Protein AF-A0A7J3X5P8-F1 (afdb_monomer_lite)

Foldseek 3Di:
DVVVLVVLVVVLVVLLVQLCCLQPVQLVVLVVCVVVVNDPPVVSVVSNVVSNVVSVVSNVCSCCVRPVDDPPPPPPCVVVVVVVVVVVVVVVVVVVVVVVVVVVVVVVVVVVVVVVD

Sequence (117 aa):
MRAVSLYRLALVVLALVVAALLGAYVPLRIAGMVSEGRLDPLLGGVLCFSGIAAGAVVAFFAVSLGLALPAIPEEPREGGERLRAYRARQRAMLEELDEVKKLLEEIRDLLREGVGG

Secondary structure (DSSP, 8-state):
-HHHHHHHHHHHHHHHHHHHIIIIIHHHHHHHHHHTTSS-HHHHHHHHHHHHHHHHHHHHHHHIIIIIS----S--THHHHHHHHHHHHHHHHHHHHHHHHHHHHHHHHHHHHHH--

Radius of gyration: 34.07 Å; chains: 1; bounding box: 46×25×106 Å

pLDDT: mean 81.56, std 13.1, range [47.97, 94.44]

Structure (mmCIF, N/CA/C/O backbone):
data_AF-A0A7J3X5P8-F1
#
_entry.id   AF-A0A7J3X5P8-F1
#
loop_
_atom_site.group_PDB
_atom_site.id
_atom_site.type_symbol
_atom_site.label_atom_id
_atom_site.label_alt_id
_atom_site.label_comp_id
_atom_site.label_asym_id
_atom_site.label_entity_id
_atom_site.label_seq_id
_atom_site.pdbx_PDB_ins_code
_atom_site.Cartn_x
_atom_site.Cartn_y
_atom_site.Cartn_z
_atom_site.occupancy
_atom_site.B_iso_or_equiv
_atom_site.auth_seq_id
_atom_site.auth_comp_id
_atom_site.auth_asym_id
_atom_site.auth_atom_id
_atom_site.pdbx_PDB_model_num
ATOM 1 N N . MET A 1 1 ? 17.275 11.890 -8.379 1.00 53.00 1 MET A N 1
ATOM 2 C CA . MET A 1 1 ? 17.302 10.627 -7.600 1.00 53.00 1 MET A CA 1
ATOM 3 C C . MET A 1 1 ? 16.862 10.784 -6.134 1.00 53.00 1 MET A C 1
ATOM 5 O O . MET A 1 1 ? 15.956 10.065 -5.748 1.00 53.00 1 MET A O 1
ATOM 9 N N . ARG A 1 2 ? 17.389 11.719 -5.314 1.00 56.41 2 ARG A N 1
ATOM 10 C CA . ARG A 1 2 ? 16.999 11.846 -3.879 1.00 56.41 2 ARG A CA 1
ATOM 11 C C . ARG A 1 2 ? 15.544 12.284 -3.601 1.00 56.41 2 ARG A C 1
ATOM 13 O O . ARG A 1 2 ? 14.973 11.887 -2.593 1.00 56.41 2 ARG A O 1
ATOM 20 N N . ALA A 1 3 ? 14.930 13.085 -4.475 1.00 61.00 3 ALA A N 1
ATOM 21 C CA . ALA A 1 3 ? 13.552 13.556 -4.273 1.00 61.00 3 ALA A CA 1
ATOM 22 C C . ALA A 1 3 ? 12.505 12.433 -4.430 1.00 61.00 3 ALA A C 1
ATOM 24 O O . ALA A 1 3 ? 11.541 12.372 -3.673 1.00 61.00 3 ALA A O 1
ATOM 25 N N . VAL A 1 4 ? 12.738 11.500 -5.362 1.00 60.19 4 VAL A N 1
ATOM 26 C CA . VAL A 1 4 ? 11.844 10.357 -5.624 1.00 60.19 4 VAL A CA 1
ATOM 27 C C . VAL A 1 4 ? 11.839 9.386 -4.440 1.00 60.19 4 VAL A C 1
ATOM 29 O O . VAL A 1 4 ? 10.779 8.908 -4.039 1.00 60.19 4 VAL A O 1
ATOM 32 N N . SER A 1 5 ? 12.998 9.149 -3.811 1.00 69.50 5 SER A N 1
ATOM 33 C CA . SER A 1 5 ? 13.078 8.313 -2.607 1.00 69.50 5 SER A CA 1
ATOM 34 C C . SER A 1 5 ? 12.390 8.952 -1.397 1.00 69.50 5 SER A C 1
ATOM 36 O O . SER A 1 5 ? 11.746 8.242 -0.635 1.00 69.50 5 SER A O 1
ATOM 38 N N . LEU A 1 6 ? 12.478 10.279 -1.237 1.00 77.62 6 LEU A N 1
ATOM 39 C CA . LEU A 1 6 ? 11.801 11.015 -0.159 1.00 77.62 6 LEU A CA 1
ATOM 40 C C . LEU A 1 6 ? 10.276 10.974 -0.298 1.00 77.62 6 LEU A C 1
ATOM 42 O O . LEU A 1 6 ? 9.584 10.689 0.675 1.00 77.62 6 LEU A O 1
ATOM 46 N N . TYR A 1 7 ? 9.755 11.205 -1.506 1.00 81.44 7 TYR A N 1
ATOM 47 C CA . TYR A 1 7 ? 8.317 11.140 -1.772 1.00 81.44 7 TYR A CA 1
ATOM 48 C C . TYR A 1 7 ? 7.755 9.734 -1.530 1.00 81.44 7 TYR A C 1
ATOM 50 O O . TYR A 1 7 ? 6.727 9.578 -0.872 1.00 81.44 7 TYR A O 1
ATOM 58 N N . ARG A 1 8 ? 8.468 8.697 -1.987 1.00 79.19 8 ARG A N 1
ATOM 59 C CA . ARG A 1 8 ? 8.075 7.302 -1.755 1.00 79.19 8 ARG A CA 1
ATOM 60 C C . ARG A 1 8 ? 8.032 6.967 -0.263 1.00 79.19 8 ARG A C 1
ATOM 62 O O . ARG A 1 8 ? 7.069 6.365 0.195 1.00 79.19 8 ARG A O 1
ATOM 69 N N . LEU A 1 9 ? 9.032 7.402 0.500 1.00 81.94 9 LEU A N 1
ATOM 70 C CA . LEU A 1 9 ? 9.088 7.179 1.946 1.00 81.94 9 LEU A CA 1
ATOM 71 C C . LEU A 1 9 ? 7.956 7.929 2.668 1.00 81.94 9 LEU A C 1
ATOM 73 O O . LEU A 1 9 ? 7.285 7.346 3.515 1.00 81.94 9 LEU A O 1
ATOM 77 N N . ALA A 1 10 ? 7.668 9.171 2.268 1.00 86.38 10 A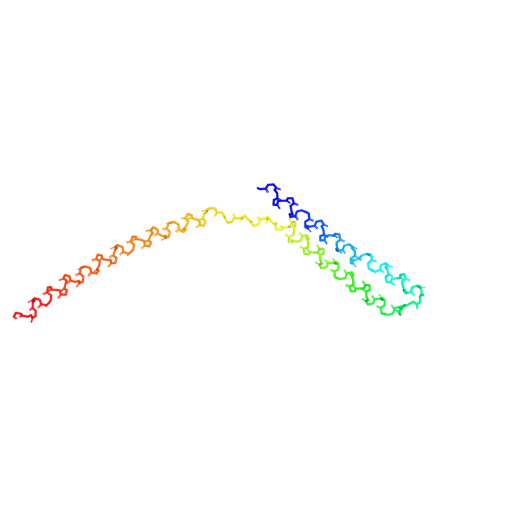LA A N 1
ATOM 78 C CA . ALA A 1 10 ? 6.538 9.938 2.791 1.00 86.38 10 ALA A CA 1
ATOM 79 C C . ALA A 1 10 ? 5.184 9.256 2.517 1.00 86.38 10 ALA A C 1
ATOM 81 O O . ALA A 1 10 ? 4.347 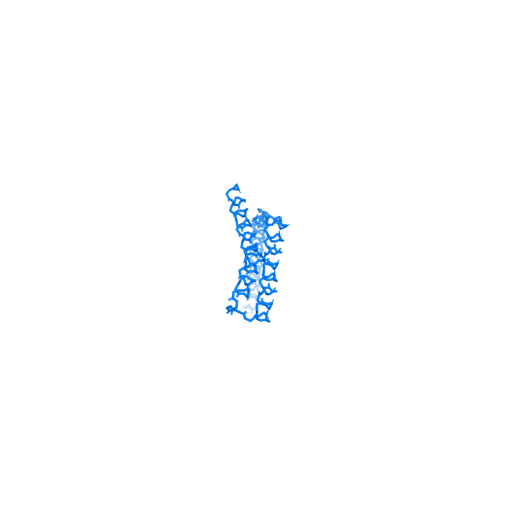9.184 3.416 1.00 86.38 10 ALA A O 1
ATOM 82 N N . LEU A 1 11 ? 4.982 8.701 1.316 1.00 86.94 11 LEU A N 1
ATOM 83 C CA . LEU A 1 11 ? 3.772 7.943 0.980 1.00 86.94 11 LEU A CA 1
ATOM 84 C C . LEU A 1 11 ? 3.617 6.675 1.826 1.00 86.94 11 LE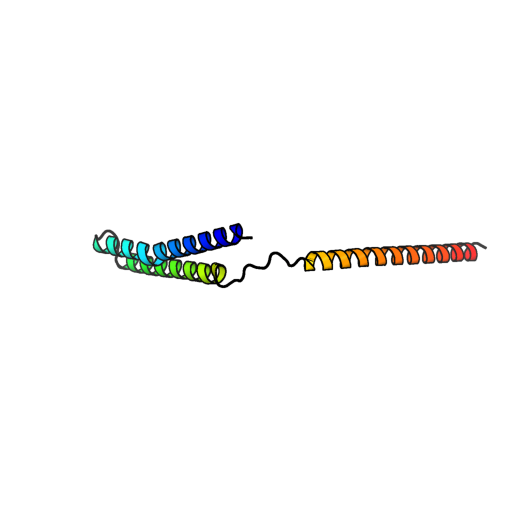U A C 1
ATOM 86 O O . LEU A 1 11 ? 2.515 6.383 2.284 1.00 86.94 11 LEU A O 1
ATOM 90 N N . VAL A 1 12 ? 4.704 5.938 2.066 1.00 87.06 12 VAL A N 1
ATOM 91 C CA . VAL A 1 12 ? 4.671 4.733 2.913 1.00 87.06 12 VAL A CA 1
ATOM 92 C C . VAL A 1 12 ? 4.333 5.084 4.356 1.00 87.06 12 VAL A C 1
ATOM 94 O O . VAL A 1 12 ? 3.483 4.434 4.961 1.00 87.06 12 VAL A O 1
ATOM 97 N N . VAL A 1 13 ? 4.958 6.130 4.900 1.00 89.00 13 VAL A N 1
ATOM 98 C CA . VAL A 1 13 ? 4.669 6.610 6.258 1.00 89.00 13 VAL A CA 1
ATOM 99 C C . VAL A 1 13 ? 3.204 7.027 6.370 1.00 89.00 13 VAL A C 1
ATOM 101 O O . VAL A 1 13 ? 2.523 6.609 7.303 1.00 89.00 13 VAL A O 1
ATOM 104 N N . LEU A 1 14 ? 2.691 7.784 5.397 1.00 91.25 14 LEU A N 1
ATOM 105 C CA . LEU A 1 14 ? 1.286 8.182 5.365 1.00 91.25 14 LEU A CA 1
ATOM 106 C C . LEU A 1 14 ? 0.353 6.963 5.321 1.00 91.25 14 LEU A C 1
ATOM 108 O O . LEU A 1 14 ? -0.603 6.897 6.092 1.00 91.25 14 LEU A O 1
ATOM 112 N N . ALA A 1 15 ? 0.645 5.979 4.469 1.00 88.75 15 ALA A N 1
ATOM 113 C CA . ALA A 1 15 ? -0.154 4.761 4.358 1.00 88.75 15 ALA A CA 1
ATOM 114 C C . ALA A 1 15 ? -0.168 3.949 5.666 1.00 88.75 15 ALA A C 1
ATOM 116 O O . ALA A 1 15 ? -1.219 3.449 6.069 1.00 88.75 15 ALA A O 1
ATOM 117 N N . LEU A 1 16 ? 0.964 3.870 6.372 1.00 89.44 16 LEU A N 1
ATOM 118 C CA . LEU A 1 16 ? 1.045 3.219 7.682 1.00 89.44 16 LEU A CA 1
ATOM 119 C C . LEU A 1 16 ? 0.256 3.969 8.761 1.00 89.44 16 LEU A C 1
ATOM 121 O O . LEU A 1 16 ? -0.405 3.333 9.581 1.00 89.44 16 LEU A O 1
ATOM 125 N N . VAL A 1 17 ? 0.267 5.304 8.746 1.00 92.62 17 VAL A N 1
ATOM 126 C CA . VAL A 1 17 ? -0.556 6.111 9.663 1.00 92.62 17 VAL A CA 1
ATOM 127 C C . VAL A 1 17 ? -2.043 5.855 9.415 1.00 92.62 17 VAL A C 1
ATOM 129 O O . VAL A 1 17 ? -2.794 5.635 10.364 1.00 92.62 17 VAL A O 1
ATOM 132 N N . VAL A 1 18 ? -2.471 5.815 8.151 1.00 91.00 18 VAL A N 1
ATOM 133 C CA . VAL A 1 18 ? -3.863 5.498 7.790 1.00 91.00 18 VAL A CA 1
ATOM 134 C C . VAL A 1 18 ? -4.242 4.088 8.249 1.00 91.00 18 VAL A C 1
ATOM 136 O O . VAL A 1 18 ? -5.309 3.901 8.836 1.00 91.00 18 VAL A O 1
ATOM 139 N N . ALA A 1 19 ? -3.359 3.107 8.053 1.00 90.62 19 ALA A N 1
ATOM 140 C CA . ALA A 1 19 ? -3.577 1.745 8.529 1.00 90.62 19 ALA A CA 1
ATOM 141 C C . ALA A 1 19 ? -3.721 1.677 10.059 1.00 90.62 19 ALA A C 1
ATOM 143 O O . ALA A 1 19 ? -4.611 0.988 10.556 1.00 90.62 19 ALA A O 1
ATOM 144 N N . ALA A 1 20 ? -2.904 2.424 10.808 1.00 90.25 20 ALA A N 1
ATOM 145 C CA . ALA A 1 20 ? -2.995 2.494 12.266 1.00 90.25 20 ALA A CA 1
ATOM 146 C C . ALA A 1 20 ? -4.302 3.154 12.737 1.00 90.25 20 ALA A C 1
ATOM 148 O O . ALA A 1 20 ? -4.924 2.696 13.698 1.00 90.25 20 ALA A O 1
ATOM 149 N N . LEU A 1 21 ? -4.763 4.196 12.041 1.00 90.88 21 LEU A N 1
ATOM 150 C CA . LEU A 1 21 ? -6.050 4.825 12.339 1.00 90.88 21 LEU A CA 1
ATOM 151 C C . LEU A 1 21 ? -7.216 3.856 12.097 1.00 90.88 21 LEU A C 1
ATOM 153 O O . LEU A 1 21 ? -8.091 3.722 12.951 1.00 90.88 21 LEU A O 1
ATOM 157 N N . LEU A 1 22 ? -7.210 3.129 10.982 1.00 88.69 22 LEU A N 1
ATOM 158 C CA . LEU A 1 22 ? -8.247 2.136 10.685 1.00 88.69 22 LEU A CA 1
ATOM 159 C C . LEU A 1 22 ? -8.200 0.933 11.634 1.00 88.69 22 LEU A C 1
ATOM 161 O O . LEU A 1 22 ? -9.242 0.477 12.094 1.00 88.69 22 LEU A O 1
ATOM 165 N N . GLY A 1 23 ? -7.004 0.434 11.945 1.00 86.12 23 GLY A N 1
ATOM 166 C CA . GLY A 1 23 ? -6.827 -0.788 12.725 1.00 86.12 23 GLY A CA 1
ATOM 167 C C . GLY A 1 23 ? -6.909 -0.608 14.240 1.00 86.12 23 GLY A C 1
ATOM 168 O O . GLY A 1 23 ? -7.226 -1.567 14.935 1.00 86.12 23 GLY A O 1
ATOM 169 N N . ALA A 1 24 ? -6.643 0.591 14.767 1.00 87.25 24 ALA A N 1
ATOM 170 C CA . ALA A 1 24 ? -6.646 0.845 16.210 1.00 87.25 24 ALA A CA 1
ATOM 171 C C . ALA A 1 24 ? -7.610 1.966 16.615 1.00 87.25 24 ALA A C 1
ATOM 173 O O . ALA A 1 24 ? -8.441 1.773 17.503 1.00 87.25 24 ALA A O 1
ATOM 174 N N . TYR A 1 25 ? -7.544 3.128 15.959 1.00 89.19 25 TYR A N 1
ATOM 175 C CA . TYR A 1 25 ? -8.359 4.282 16.355 1.00 89.19 25 TYR A CA 1
ATOM 176 C C . TYR A 1 25 ? -9.856 4.054 16.110 1.00 89.19 25 TYR A C 1
ATOM 178 O O . TYR A 1 25 ? -10.676 4.340 16.985 1.00 89.19 25 TYR A O 1
ATOM 186 N N . VAL A 1 26 ? -10.220 3.506 14.949 1.00 89.31 26 VAL A N 1
ATOM 187 C CA . VAL A 1 26 ? -11.619 3.216 14.603 1.00 89.31 26 VAL A CA 1
ATOM 188 C C . VAL A 1 26 ? -12.238 2.189 15.569 1.00 89.31 26 VAL A C 1
ATOM 190 O O . VAL A 1 26 ? -13.272 2.512 16.157 1.00 89.31 26 VAL A O 1
ATOM 193 N N . PRO A 1 27 ? -11.612 1.027 15.848 1.00 89.31 27 PRO A N 1
ATOM 194 C CA . PRO A 1 27 ? -12.117 0.090 16.851 1.00 89.31 27 PRO A CA 1
ATOM 195 C C . PRO A 1 27 ? -12.247 0.686 18.256 1.00 89.31 27 PRO A C 1
ATOM 197 O O . PRO A 1 27 ? -13.257 0.463 18.921 1.00 89.31 27 PRO A O 1
ATOM 200 N N . LEU A 1 28 ? -11.279 1.499 18.698 1.00 90.75 28 LEU A N 1
ATOM 201 C CA . LEU A 1 28 ? -11.351 2.182 19.997 1.00 90.75 28 LEU A CA 1
ATOM 202 C C . LEU A 1 28 ? -12.558 3.123 20.085 1.00 90.75 28 LEU A C 1
ATOM 204 O O . LEU A 1 28 ? -13.258 3.151 21.098 1.00 90.75 28 LEU A O 1
ATOM 208 N N . ARG A 1 29 ? -12.833 3.881 19.018 1.00 91.38 29 ARG A N 1
ATOM 209 C CA . ARG A 1 29 ? -14.001 4.769 18.961 1.00 91.38 29 ARG A CA 1
ATOM 210 C C . ARG A 1 29 ? -15.312 3.997 18.954 1.00 91.38 29 ARG A C 1
ATOM 212 O O . ARG A 1 29 ? -16.247 4.403 19.639 1.00 91.38 29 ARG A O 1
ATOM 219 N N . ILE A 1 30 ? -15.378 2.892 18.218 1.00 89.50 30 ILE A N 1
ATOM 220 C CA . ILE A 1 30 ? -16.567 2.037 18.174 1.00 89.50 30 ILE A CA 1
ATOM 221 C C . ILE A 1 30 ? -16.832 1.418 19.547 1.00 89.50 30 ILE A C 1
ATOM 223 O O . ILE A 1 30 ? -17.962 1.485 20.026 1.00 89.50 30 ILE A O 1
ATOM 227 N N . ALA A 1 31 ? -15.799 0.905 20.219 1.00 87.25 31 ALA A N 1
ATOM 228 C CA . ALA A 1 31 ? -15.920 0.381 21.577 1.00 87.25 31 ALA A CA 1
ATOM 229 C C . ALA A 1 31 ? -16.453 1.443 22.558 1.00 87.25 31 ALA A C 1
ATOM 231 O O . ALA A 1 31 ? -17.345 1.150 23.355 1.00 87.25 31 ALA A O 1
ATOM 232 N N . GLY A 1 32 ? -15.981 2.690 22.443 1.00 88.44 32 GLY A N 1
ATOM 233 C CA . GLY A 1 32 ? -16.517 3.821 23.206 1.00 88.44 32 GLY A CA 1
ATOM 234 C C . GLY A 1 32 ? -18.012 4.050 22.955 1.00 88.44 32 GLY A C 1
ATOM 235 O O . GLY A 1 32 ? -18.794 4.104 23.900 1.00 88.44 32 GLY A O 1
ATOM 236 N N . MET A 1 33 ? -18.443 4.089 21.693 1.00 87.31 33 MET A N 1
ATOM 237 C CA . MET A 1 33 ? -19.857 4.310 21.350 1.00 87.31 33 MET A CA 1
ATOM 238 C C . MET A 1 33 ? -20.779 3.165 21.791 1.00 87.31 33 MET A C 1
ATOM 240 O O . MET A 1 33 ? -21.932 3.414 22.148 1.00 87.31 33 MET A O 1
ATOM 244 N N . VAL A 1 34 ? -20.278 1.927 21.795 1.00 90.19 34 VAL A N 1
ATOM 245 C CA . VAL A 1 34 ? -21.000 0.777 22.359 1.00 90.19 34 VAL A CA 1
ATOM 246 C C . VAL A 1 34 ? -21.147 0.937 23.875 1.00 90.19 34 VAL A C 1
ATOM 248 O O . VAL A 1 34 ? -22.238 0.742 24.404 1.00 90.19 34 VAL A O 1
ATOM 251 N N . SER A 1 35 ? -20.090 1.363 24.579 1.00 86.81 35 SER A N 1
ATOM 252 C CA . SER A 1 35 ? -20.147 1.593 26.033 1.00 86.81 35 SER A CA 1
ATOM 253 C C . SER A 1 35 ? -21.077 2.745 26.437 1.00 86.81 35 SER A C 1
ATOM 255 O O . SER A 1 35 ? -21.692 2.700 27.497 1.00 86.81 35 SER A O 1
ATOM 257 N N . GLU A 1 36 ? -21.235 3.744 25.565 1.00 91.81 36 GLU A N 1
ATOM 258 C CA . GLU A 1 36 ? -22.173 4.861 25.731 1.00 91.81 36 GLU A CA 1
ATOM 259 C C . GLU A 1 36 ? -23.633 4.472 25.416 1.00 91.81 36 GLU A C 1
ATOM 261 O O . GLU A 1 36 ? -24.527 5.311 25.519 1.00 91.81 36 GLU A O 1
ATOM 266 N N . GLY A 1 37 ? -23.891 3.230 24.986 1.00 85.06 37 GLY A N 1
ATOM 267 C CA . GLY A 1 37 ? -25.224 2.760 24.593 1.00 85.06 37 GLY A CA 1
ATOM 268 C C . GLY A 1 37 ? -25.745 3.368 23.285 1.00 85.06 37 GLY A C 1
ATOM 269 O O . GLY A 1 37 ? -26.924 3.235 22.969 1.00 85.06 37 GLY A O 1
ATOM 270 N N . ARG A 1 38 ? -24.884 4.042 22.510 1.00 86.44 38 ARG A N 1
ATOM 271 C CA . ARG A 1 38 ? -25.237 4.659 21.217 1.00 86.44 38 ARG A CA 1
ATOM 272 C C . ARG A 1 38 ? -25.214 3.675 20.053 1.00 86.44 38 ARG A C 1
ATOM 274 O O . ARG A 1 38 ? -25.705 3.996 18.974 1.00 86.44 38 ARG A O 1
ATOM 281 N N . LEU A 1 39 ? -24.608 2.510 20.257 1.00 84.62 39 LEU A N 1
ATOM 282 C CA . LEU A 1 39 ? -24.403 1.483 19.247 1.00 84.62 39 LEU A CA 1
ATOM 283 C C . LEU A 1 39 ? -24.661 0.101 19.843 1.00 84.62 39 LEU A C 1
ATOM 285 O O . LEU A 1 39 ? -24.222 -0.196 20.952 1.00 84.62 39 LEU A O 1
ATOM 289 N N . ASP A 1 40 ? -25.347 -0.745 19.077 1.00 90.12 40 ASP A N 1
ATOM 290 C CA . ASP A 1 40 ? -25.563 -2.145 19.432 1.00 90.12 40 ASP A CA 1
ATOM 291 C C . ASP A 1 40 ? -24.207 -2.883 19.487 1.00 90.12 40 ASP A C 1
ATOM 293 O O . ASP A 1 40 ? -23.418 -2.767 18.537 1.00 90.12 40 ASP A O 1
ATOM 297 N N . PRO A 1 41 ? -23.911 -3.644 20.558 1.00 87.06 41 PRO A N 1
ATOM 298 C CA . PRO A 1 41 ? -22.694 -4.444 20.669 1.00 87.06 41 PRO A CA 1
ATOM 299 C C . PRO A 1 41 ? -22.431 -5.366 19.472 1.00 87.06 41 PRO A C 1
ATOM 301 O O . PRO A 1 41 ? -21.274 -5.522 19.073 1.00 87.06 41 PRO A O 1
ATOM 304 N N . LEU A 1 42 ? -23.476 -5.948 18.870 1.00 89.31 42 LEU A N 1
ATOM 305 C CA . LEU A 1 42 ? -23.326 -6.817 17.697 1.00 89.31 42 LEU A CA 1
ATOM 306 C C . LEU A 1 42 ? -22.821 -6.029 16.486 1.00 89.31 42 LEU A C 1
ATOM 308 O O . LEU A 1 42 ? -21.857 -6.435 15.831 1.00 89.31 42 LEU A O 1
ATOM 312 N N . LEU A 1 43 ? -23.428 -4.870 16.219 1.00 87.75 43 LEU A N 1
ATOM 313 C CA . LEU A 1 43 ? -23.023 -4.000 15.116 1.00 87.75 43 LEU A CA 1
ATOM 314 C C . LEU A 1 43 ? -21.619 -3.424 15.357 1.00 87.75 43 LEU A C 1
ATOM 316 O O . LEU A 1 43 ? -20.795 -3.384 14.441 1.00 87.75 43 LEU A O 1
ATOM 320 N N . GLY A 1 44 ? -21.319 -3.036 16.598 1.00 87.62 44 GLY A N 1
ATOM 321 C CA . GLY A 1 44 ? -20.001 -2.550 16.996 1.00 87.62 44 GLY A CA 1
ATOM 322 C C . GLY A 1 44 ? -18.901 -3.598 16.811 1.00 87.62 44 GLY A C 1
ATOM 323 O O . GLY A 1 44 ? -17.830 -3.277 16.296 1.00 87.62 44 GLY A O 1
ATOM 324 N N . GLY A 1 45 ? -19.175 -4.862 17.143 1.00 85.81 45 GLY A N 1
ATOM 325 C CA . GLY A 1 45 ? -18.239 -5.969 16.929 1.00 85.81 45 GLY A CA 1
ATOM 326 C C . GLY A 1 45 ? -17.888 -6.170 15.452 1.00 85.81 45 GLY A C 1
ATOM 327 O O . GLY A 1 45 ? -16.707 -6.254 15.103 1.00 85.81 45 GLY A O 1
ATOM 328 N N . VAL A 1 46 ? -18.895 -6.170 14.572 1.00 91.19 46 VAL A N 1
ATOM 329 C CA . VAL A 1 46 ? -18.692 -6.294 13.116 1.00 91.19 46 VAL A CA 1
ATOM 330 C C . VAL A 1 46 ? -17.878 -5.119 12.572 1.00 91.19 46 VAL A C 1
ATOM 332 O O . VAL A 1 46 ? -16.928 -5.322 11.811 1.00 91.19 46 VAL A O 1
ATOM 335 N N . LEU A 1 47 ? -18.196 -3.892 12.994 1.00 89.19 47 LEU A N 1
ATOM 336 C CA . LEU A 1 47 ? -17.471 -2.699 12.560 1.00 89.19 47 LEU A CA 1
ATOM 337 C C . LEU A 1 47 ? -16.012 -2.707 13.041 1.00 89.19 47 LEU A C 1
ATOM 339 O O . LEU A 1 47 ? -15.118 -2.430 12.240 1.00 89.19 47 LEU A O 1
ATOM 343 N N . CYS A 1 48 ? -15.746 -3.103 14.289 1.00 89.69 48 CYS A N 1
ATOM 344 C CA . CYS A 1 48 ? -14.383 -3.278 14.800 1.00 89.69 48 CYS A CA 1
ATOM 345 C C . CYS A 1 48 ? -13.586 -4.281 13.964 1.00 89.69 48 CYS A C 1
ATOM 347 O O . CYS A 1 48 ? -12.469 -3.980 13.540 1.00 89.69 48 CYS A O 1
ATOM 349 N N . PHE A 1 49 ? -14.166 -5.452 13.689 1.00 90.19 49 PHE A N 1
ATOM 350 C CA . PHE A 1 49 ? -13.505 -6.476 12.883 1.00 90.19 49 PHE A CA 1
ATOM 351 C C . PHE A 1 49 ? -13.207 -5.971 11.467 1.00 90.19 49 PHE A C 1
ATOM 353 O O . PHE A 1 49 ? -12.092 -6.137 10.970 1.00 90.19 49 PHE A O 1
ATOM 360 N N . SER A 1 50 ? -14.1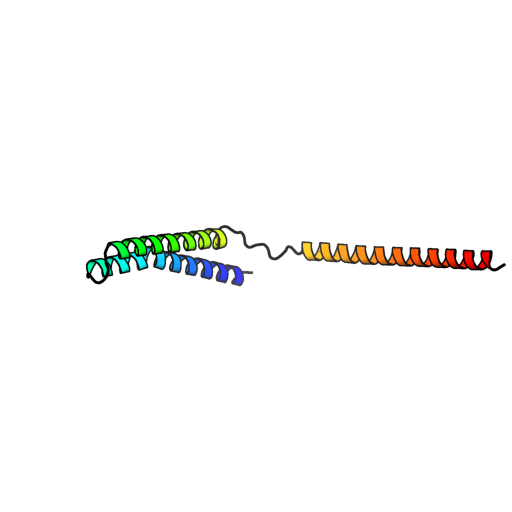68 -5.285 10.843 1.00 89.62 50 SER A N 1
ATOM 361 C CA . SER A 1 50 ? -13.986 -4.705 9.509 1.00 89.62 50 SER A CA 1
ATOM 362 C C . SER A 1 50 ? -12.890 -3.630 9.472 1.00 89.62 50 SER A C 1
ATOM 364 O O . SER A 1 50 ? -12.093 -3.612 8.535 1.00 89.62 50 SER A O 1
ATOM 366 N N . GLY A 1 51 ? -12.784 -2.790 10.510 1.00 89.56 51 GLY A N 1
ATOM 367 C CA . GLY A 1 51 ? -11.744 -1.764 10.623 1.00 89.56 51 GLY A CA 1
ATOM 368 C C . GLY A 1 51 ? -10.345 -2.363 10.767 1.00 89.56 51 GLY A C 1
ATOM 369 O O . GLY A 1 51 ? -9.422 -1.956 10.059 1.00 89.56 51 GLY A O 1
ATOM 370 N N . ILE A 1 52 ? -10.205 -3.395 11.606 1.00 91.69 52 ILE A N 1
ATOM 371 C CA . ILE A 1 52 ? -8.948 -4.140 11.768 1.00 91.69 52 ILE A CA 1
ATOM 372 C C . ILE A 1 52 ? -8.551 -4.817 10.455 1.00 91.69 52 ILE A C 1
ATOM 374 O O . ILE A 1 52 ? -7.405 -4.685 10.025 1.00 91.69 52 ILE A O 1
ATOM 378 N N . ALA A 1 53 ? -9.490 -5.494 9.789 1.00 92.00 53 ALA A N 1
ATOM 379 C CA . ALA A 1 53 ? -9.234 -6.154 8.512 1.00 92.00 53 ALA A CA 1
ATOM 380 C C . ALA A 1 53 ? -8.798 -5.151 7.430 1.00 92.00 53 ALA A C 1
ATOM 382 O O . ALA A 1 53 ? -7.790 -5.368 6.757 1.00 92.00 53 ALA A O 1
ATOM 383 N N . ALA A 1 54 ? -9.499 -4.021 7.305 1.00 90.00 54 ALA A N 1
ATOM 384 C CA . ALA A 1 54 ? -9.139 -2.965 6.363 1.00 90.00 54 ALA A CA 1
ATOM 385 C C . ALA A 1 54 ? -7.756 -2.365 6.673 1.00 90.00 54 ALA A C 1
ATOM 387 O O . ALA A 1 54 ? -6.926 -2.231 5.772 1.00 90.00 54 ALA A O 1
ATOM 388 N N . GLY A 1 55 ? -7.473 -2.064 7.945 1.00 90.50 55 GLY A N 1
ATOM 389 C CA . GLY A 1 55 ? -6.166 -1.573 8.386 1.00 90.50 55 GLY A CA 1
ATOM 390 C C . GLY A 1 55 ? -5.035 -2.560 8.079 1.00 90.50 55 GLY A C 1
ATOM 391 O O . GLY A 1 55 ? -3.989 -2.155 7.572 1.00 90.50 55 GLY A O 1
ATOM 392 N N . ALA A 1 56 ? -5.259 -3.858 8.302 1.00 90.12 56 ALA A N 1
ATOM 393 C CA . ALA A 1 56 ? -4.286 -4.909 8.012 1.00 90.12 56 ALA A CA 1
ATOM 394 C C . ALA A 1 56 ? -3.969 -5.018 6.512 1.00 90.12 56 ALA A C 1
ATOM 396 O O . ALA A 1 56 ? -2.799 -5.109 6.139 1.00 90.12 56 ALA A O 1
ATOM 397 N N . VAL A 1 57 ? -4.988 -4.952 5.648 1.00 92.69 57 VAL A N 1
ATOM 398 C CA . VAL A 1 57 ? -4.803 -4.966 4.187 1.00 92.69 57 VAL A CA 1
ATOM 399 C C . VAL A 1 57 ? -3.974 -3.761 3.738 1.00 92.69 57 VAL A C 1
ATOM 401 O O . VAL A 1 57 ? -2.997 -3.923 3.005 1.00 92.69 57 VAL A O 1
ATOM 404 N N . VAL A 1 58 ? -4.304 -2.559 4.217 1.00 90.50 58 VAL A N 1
ATOM 405 C CA . VAL A 1 58 ? -3.555 -1.339 3.871 1.00 90.50 58 VAL A CA 1
ATOM 406 C C . VAL A 1 58 ? -2.106 -1.426 4.356 1.00 90.50 58 VAL A C 1
ATOM 408 O O . VAL A 1 58 ? -1.195 -1.125 3.585 1.00 90.50 58 VAL A O 1
ATOM 411 N N . ALA A 1 59 ? -1.868 -1.886 5.588 1.00 89.12 59 ALA A N 1
ATOM 412 C CA . ALA A 1 59 ? -0.517 -2.067 6.120 1.00 89.12 59 ALA A CA 1
ATOM 413 C C . ALA A 1 59 ? 0.296 -3.076 5.295 1.00 89.12 59 ALA A C 1
ATOM 415 O O . ALA A 1 59 ? 1.454 -2.814 4.963 1.00 89.12 59 ALA A O 1
ATOM 416 N N . PHE A 1 60 ? -0.316 -4.201 4.917 1.00 88.88 60 PHE A N 1
ATOM 417 C CA . PHE A 1 60 ? 0.329 -5.220 4.095 1.00 88.88 60 PHE A CA 1
ATOM 418 C C . PHE A 1 60 ? 0.779 -4.654 2.744 1.00 88.88 60 PHE A C 1
ATOM 420 O O . PHE A 1 60 ? 1.931 -4.849 2.345 1.00 88.88 60 PHE A O 1
ATOM 427 N N . PHE A 1 61 ? -0.085 -3.905 2.054 1.00 87.56 61 PHE A N 1
ATOM 428 C CA . PHE A 1 61 ? 0.264 -3.282 0.775 1.00 87.56 61 PHE A CA 1
ATOM 429 C C . PHE A 1 61 ? 1.276 -2.141 0.924 1.00 87.56 61 PHE A C 1
ATOM 431 O O . PHE A 1 61 ? 2.190 -2.029 0.108 1.00 87.56 61 PHE A O 1
ATOM 438 N N . ALA A 1 62 ? 1.178 -1.336 1.983 1.00 86.75 62 ALA A N 1
ATOM 439 C CA . ALA A 1 62 ? 2.142 -0.274 2.264 1.00 86.75 62 ALA A CA 1
ATOM 440 C C . ALA A 1 62 ? 3.563 -0.828 2.452 1.00 86.75 62 ALA A C 1
ATOM 442 O O . ALA A 1 62 ? 4.521 -0.267 1.923 1.00 86.75 62 ALA A O 1
ATOM 443 N N . VAL A 1 63 ? 3.707 -1.953 3.155 1.00 84.44 63 VAL A N 1
ATOM 444 C CA . VAL A 1 63 ? 5.013 -2.590 3.373 1.00 84.44 63 VAL A CA 1
ATOM 445 C C . VAL A 1 63 ? 5.483 -3.336 2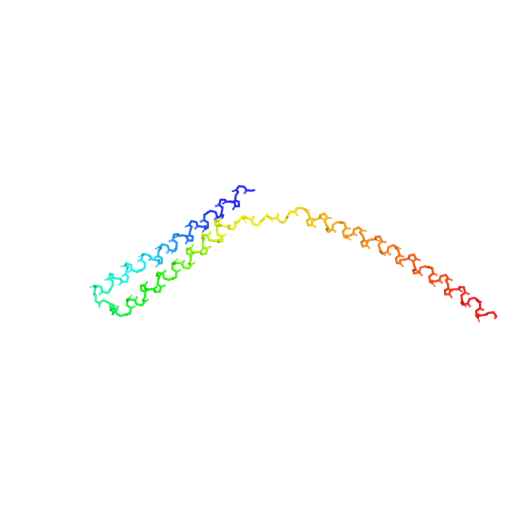.123 1.00 84.44 63 VAL A C 1
ATOM 447 O O . VAL A 1 63 ? 6.603 -3.115 1.663 1.00 84.44 63 VAL A O 1
ATOM 450 N N . SER A 1 64 ? 4.638 -4.183 1.534 1.00 82.69 64 SER A N 1
ATOM 451 C CA . SER A 1 64 ? 5.027 -5.005 0.378 1.00 82.69 64 SER A CA 1
ATOM 452 C C . SER A 1 64 ? 5.350 -4.169 -0.866 1.00 82.69 64 SER A C 1
ATOM 454 O O . SER A 1 64 ? 6.381 -4.382 -1.501 1.00 82.69 64 SER A O 1
ATOM 456 N N . LEU A 1 65 ? 4.534 -3.167 -1.196 1.00 78.62 65 LEU A N 1
ATOM 457 C CA . LEU A 1 65 ? 4.754 -2.321 -2.374 1.00 78.62 65 LEU A CA 1
ATOM 458 C C . LEU A 1 65 ? 5.691 -1.144 -2.083 1.00 78.62 65 LEU A C 1
ATOM 460 O O . LEU A 1 65 ? 6.467 -0.707 -2.940 1.00 78.62 65 LEU A O 1
ATOM 464 N N . GLY A 1 66 ? 5.628 -0.616 -0.864 1.00 71.81 66 GLY A N 1
ATOM 465 C CA . GLY A 1 66 ? 6.372 0.572 -0.471 1.00 71.81 66 GLY A CA 1
ATOM 466 C C . GLY A 1 66 ? 7.821 0.312 -0.077 1.00 71.81 66 GLY A C 1
ATOM 467 O O . GLY A 1 66 ? 8.693 1.082 -0.478 1.00 71.81 66 GLY A O 1
ATOM 468 N N . LEU A 1 67 ? 8.073 -0.763 0.678 1.00 69.75 67 LEU A N 1
ATOM 469 C CA . LEU A 1 67 ? 9.397 -1.107 1.211 1.00 69.75 67 LEU A CA 1
ATOM 470 C C . LEU A 1 67 ? 10.030 -2.306 0.500 1.00 69.75 67 LEU A C 1
ATOM 472 O O . LEU A 1 67 ? 11.239 -2.293 0.281 1.00 69.75 67 LEU A O 1
ATOM 476 N N . ALA A 1 68 ? 9.245 -3.331 0.147 1.00 60.97 68 ALA A N 1
ATOM 477 C CA . ALA A 1 68 ? 9.805 -4.595 -0.342 1.00 60.97 68 ALA A CA 1
ATOM 478 C C . ALA A 1 68 ? 10.084 -4.619 -1.852 1.00 60.97 68 ALA A C 1
ATOM 480 O O . ALA A 1 68 ? 10.986 -5.332 -2.285 1.00 60.97 68 ALA A O 1
ATOM 481 N N . LEU A 1 69 ? 9.379 -3.823 -2.663 1.00 58.38 69 LEU A N 1
ATOM 482 C CA . LEU A 1 69 ? 9.762 -3.656 -4.064 1.00 58.38 69 LEU A CA 1
ATOM 483 C C . LEU A 1 69 ? 10.999 -2.746 -4.149 1.00 58.38 69 LEU A C 1
ATOM 485 O O . LEU A 1 69 ? 10.878 -1.548 -3.850 1.00 58.38 69 LEU A O 1
ATOM 489 N N . PRO A 1 70 ? 12.179 -3.230 -4.597 1.00 54.69 70 PRO A N 1
ATOM 490 C CA . PRO A 1 70 ? 13.211 -2.313 -5.060 1.00 54.69 70 PRO A CA 1
ATOM 491 C C . PRO A 1 70 ? 12.545 -1.394 -6.082 1.00 54.69 70 PRO A C 1
ATOM 493 O O . PRO A 1 70 ? 11.693 -1.846 -6.850 1.00 54.69 70 PRO A O 1
ATOM 496 N N . ALA A 1 71 ? 12.834 -0.088 -6.011 1.00 55.16 71 ALA A N 1
ATOM 497 C CA . ALA A 1 71 ? 12.364 0.849 -7.026 1.00 55.16 71 ALA A CA 1
ATOM 498 C C . ALA A 1 71 ? 12.610 0.176 -8.371 1.00 55.16 71 ALA A C 1
ATOM 500 O O . ALA A 1 71 ? 13.758 -0.186 -8.628 1.00 55.16 71 ALA A O 1
ATOM 501 N N . ILE A 1 72 ? 11.544 -0.093 -9.138 1.00 51.56 72 ILE A N 1
ATOM 502 C CA . ILE A 1 72 ? 11.683 -0.582 -10.507 1.00 51.56 72 ILE A CA 1
ATOM 503 C C . ILE A 1 72 ? 12.726 0.359 -11.100 1.00 51.56 72 ILE A C 1
ATOM 505 O O . ILE A 1 72 ? 12.473 1.570 -11.075 1.00 51.56 72 ILE A O 1
ATOM 509 N N . PRO A 1 73 ? 13.931 -0.123 -11.455 1.00 47.97 73 PRO A N 1
ATOM 510 C CA . PRO A 1 73 ? 14.904 0.761 -12.052 1.00 47.97 73 PRO A CA 1
ATOM 511 C C . PRO A 1 73 ? 14.179 1.350 -13.252 1.00 47.97 73 PRO A C 1
ATOM 513 O O . PRO A 1 73 ? 13.705 0.593 -14.100 1.00 47.97 73 PRO A O 1
ATOM 516 N N . GLU A 1 74 ? 13.988 2.676 -13.245 1.00 53.84 74 GLU A N 1
ATOM 517 C CA . GLU A 1 74 ? 13.607 3.421 -14.442 1.00 53.84 74 GLU A CA 1
ATOM 518 C C . GLU A 1 74 ? 14.415 2.794 -15.570 1.00 53.84 74 GLU A C 1
ATOM 520 O O . GLU A 1 74 ? 15.635 2.679 -15.420 1.00 53.84 74 GLU A O 1
ATOM 525 N N . GLU A 1 75 ? 13.708 2.248 -16.563 1.00 52.28 75 GLU A N 1
ATOM 526 C CA . GLU A 1 75 ? 14.221 1.287 -17.536 1.00 52.28 75 GLU A CA 1
ATOM 527 C C . GLU A 1 75 ? 15.716 1.489 -17.800 1.00 52.28 75 GLU A C 1
ATOM 529 O O . GLU A 1 75 ? 16.130 2.598 -18.171 1.00 52.28 75 GLU A O 1
ATOM 534 N N . PRO A 1 76 ? 16.558 0.459 -17.601 1.00 49.84 76 PRO A N 1
ATOM 535 C CA . PRO A 1 76 ? 17.968 0.612 -17.878 1.00 49.84 76 PRO A CA 1
ATOM 536 C C . PRO A 1 76 ? 18.095 1.075 -19.329 1.00 49.84 76 PRO A C 1
ATOM 538 O O . PRO A 1 76 ? 17.415 0.572 -20.226 1.00 49.84 76 PRO A O 1
ATOM 541 N N . ARG A 1 77 ? 18.978 2.050 -19.553 1.00 55.44 77 ARG A N 1
ATOM 542 C CA . ARG A 1 77 ? 19.359 2.615 -20.861 1.00 55.44 77 ARG A CA 1
ATOM 543 C C . ARG A 1 77 ? 19.567 1.565 -21.976 1.00 55.44 77 ARG A C 1
ATOM 545 O O . ARG A 1 77 ? 19.531 1.923 -23.151 1.00 55.44 77 ARG A O 1
ATOM 552 N N . GLU A 1 78 ? 19.697 0.286 -21.625 1.00 54.78 78 GLU A N 1
ATOM 553 C CA . GLU A 1 78 ? 19.595 -0.897 -22.485 1.00 54.78 78 GLU A CA 1
ATOM 554 C C . GLU A 1 78 ? 18.370 -0.922 -23.413 1.00 54.78 78 GLU A C 1
ATOM 556 O O . GLU A 1 78 ? 18.495 -1.352 -24.560 1.00 54.78 78 GLU A O 1
ATOM 561 N N . GLY A 1 79 ? 17.196 -0.442 -22.980 1.00 54.91 79 GLY A N 1
ATOM 562 C CA . GLY A 1 79 ? 16.020 -0.355 -23.857 1.00 54.91 79 GLY A CA 1
ATOM 563 C C . GLY A 1 79 ? 16.277 0.565 -25.056 1.00 54.91 79 GLY A C 1
ATOM 564 O O . GLY A 1 79 ? 15.971 0.229 -26.202 1.00 54.91 79 GLY A O 1
ATOM 565 N N . GLY A 1 80 ? 16.952 1.692 -24.811 1.00 61.66 80 GLY A N 1
ATOM 566 C CA . GLY A 1 80 ? 17.361 2.640 -25.845 1.00 61.66 80 GLY A CA 1
ATOM 567 C C . GLY A 1 80 ? 18.410 2.072 -26.802 1.00 61.66 80 GLY A C 1
ATOM 568 O O . GLY A 1 80 ? 18.317 2.299 -28.010 1.00 61.66 80 GLY A O 1
ATOM 569 N N . GLU A 1 81 ? 19.379 1.310 -26.298 1.00 64.69 81 GLU A N 1
ATOM 570 C CA . GLU A 1 81 ? 20.407 0.665 -27.126 1.00 64.69 81 GLU A CA 1
ATOM 571 C C . GLU A 1 81 ? 19.829 -0.454 -27.993 1.00 64.69 81 GLU A C 1
ATOM 573 O O . GLU A 1 81 ? 20.095 -0.492 -29.196 1.00 64.69 81 GLU A O 1
ATOM 578 N N . ARG A 1 82 ? 18.951 -1.298 -27.435 1.00 68.75 82 ARG A N 1
ATOM 579 C CA . ARG A 1 82 ? 18.235 -2.330 -28.199 1.00 68.75 82 ARG A CA 1
ATOM 580 C C . ARG A 1 82 ? 17.353 -1.710 -29.277 1.00 68.75 82 ARG A C 1
ATOM 582 O O . ARG A 1 82 ? 17.380 -2.172 -30.413 1.00 68.75 82 ARG A O 1
ATOM 589 N N . LEU A 1 83 ? 16.645 -0.620 -28.974 1.00 72.94 83 LEU A N 1
ATOM 590 C CA . LEU A 1 83 ? 15.826 0.106 -29.953 1.00 72.94 83 LEU A CA 1
ATOM 591 C C . LEU A 1 83 ? 16.658 0.800 -31.040 1.00 72.94 83 LEU A C 1
ATOM 593 O O . LEU A 1 83 ? 16.184 0.943 -32.169 1.00 72.94 83 LEU A O 1
ATOM 597 N N . ARG A 1 84 ? 17.877 1.255 -30.730 1.00 78.31 84 ARG A N 1
ATOM 598 C CA . ARG A 1 84 ? 18.810 1.803 -31.729 1.00 78.31 84 ARG A CA 1
ATOM 599 C C . ARG A 1 84 ? 19.370 0.702 -32.622 1.00 78.31 84 ARG A C 1
ATOM 601 O O . ARG A 1 84 ? 19.350 0.863 -33.838 1.00 78.31 84 ARG A O 1
ATOM 608 N N . ALA A 1 85 ? 19.790 -0.419 -32.041 1.00 80.19 85 ALA A N 1
ATOM 609 C CA . ALA A 1 85 ? 20.262 -1.581 -32.787 1.00 80.19 85 ALA A CA 1
ATOM 610 C C . ALA A 1 85 ? 19.158 -2.164 -33.685 1.00 80.19 85 ALA A C 1
ATOM 612 O O . ALA A 1 85 ? 19.408 -2.487 -34.843 1.00 80.19 85 ALA A O 1
ATOM 613 N N . TYR A 1 86 ? 17.921 -2.230 -33.188 1.00 80.69 86 TYR A N 1
ATOM 614 C CA . TYR A 1 86 ? 16.769 -2.697 -33.958 1.00 80.69 86 TYR A CA 1
ATOM 615 C C . TYR A 1 86 ? 16.445 -1.756 -35.124 1.00 80.69 86 TYR A C 1
ATOM 617 O O . TYR A 1 86 ? 16.271 -2.211 -36.251 1.00 80.69 86 TYR A O 1
ATOM 625 N N . ARG A 1 87 ? 16.466 -0.435 -34.890 1.00 85.00 87 ARG A N 1
ATOM 626 C CA . ARG A 1 87 ? 16.295 0.568 -35.954 1.00 85.00 87 ARG A CA 1
ATOM 627 C C . ARG A 1 87 ? 17.412 0.528 -36.998 1.00 85.00 87 ARG A C 1
ATOM 629 O O . ARG A 1 87 ? 17.131 0.700 -38.179 1.00 85.00 87 ARG A O 1
ATOM 636 N N . ALA A 1 88 ? 18.657 0.293 -36.587 1.00 85.00 88 ALA A N 1
ATOM 637 C CA . ALA A 1 88 ? 19.777 0.140 -37.513 1.00 85.00 88 ALA A CA 1
ATOM 638 C C . ALA A 1 88 ? 19.612 -1.110 -38.394 1.00 85.00 88 ALA A C 1
ATOM 640 O O . ALA A 1 88 ? 19.760 -1.020 -39.609 1.00 85.00 88 ALA A O 1
ATOM 641 N N . ARG A 1 89 ? 19.211 -2.246 -37.805 1.00 84.12 89 ARG A N 1
ATOM 642 C CA . ARG A 1 89 ? 18.921 -3.481 -38.556 1.00 84.12 89 ARG A CA 1
ATOM 643 C C . ARG A 1 89 ? 17.760 -3.319 -39.536 1.00 84.12 89 ARG A C 1
ATOM 645 O O . ARG A 1 89 ? 17.845 -3.809 -40.652 1.00 84.12 89 ARG A O 1
ATOM 652 N N . GLN A 1 90 ? 16.702 -2.608 -39.147 1.00 87.75 90 GLN A N 1
ATOM 653 C CA . GLN A 1 90 ? 15.574 -2.335 -40.042 1.00 87.75 90 GLN A CA 1
ATOM 654 C C . GLN A 1 90 ? 15.973 -1.488 -41.256 1.00 87.75 90 GLN A C 1
ATOM 656 O O . GLN A 1 90 ? 15.458 -1.726 -42.341 1.00 87.75 90 GLN A O 1
ATOM 661 N N . ARG A 1 91 ? 16.892 -0.526 -41.096 1.00 88.31 91 ARG A N 1
ATOM 662 C CA . ARG A 1 91 ? 17.401 0.263 -42.229 1.00 88.31 91 ARG A CA 1
ATOM 663 C C . ARG A 1 91 ? 18.209 -0.589 -43.203 1.00 88.31 91 ARG A C 1
ATOM 665 O O . ARG A 1 91 ? 17.945 -0.517 -44.391 1.00 88.31 91 ARG A O 1
ATOM 672 N N . ALA A 1 92 ? 19.104 -1.435 -42.694 1.00 87.62 92 ALA A N 1
ATOM 673 C CA . ALA A 1 92 ? 19.873 -2.351 -43.536 1.00 87.62 92 ALA A CA 1
ATOM 674 C C . ALA A 1 92 ? 18.961 -3.317 -44.316 1.00 87.62 92 ALA A C 1
ATOM 676 O O . ALA A 1 92 ? 19.127 -3.501 -45.513 1.00 87.62 92 ALA A O 1
ATOM 677 N N . MET A 1 93 ? 17.929 -3.863 -43.663 1.00 88.38 93 MET A N 1
ATOM 678 C CA . MET A 1 93 ? 16.967 -4.751 -44.323 1.00 88.38 93 MET A CA 1
ATOM 679 C C . MET A 1 93 ? 16.136 -4.036 -45.402 1.00 88.38 93 MET A C 1
ATOM 681 O O . MET A 1 93 ? 15.774 -4.652 -46.396 1.00 88.38 93 MET A O 1
ATOM 685 N N . LEU A 1 94 ? 15.829 -2.745 -45.233 1.00 90.69 94 LEU A N 1
ATOM 686 C CA . LEU A 1 94 ? 15.150 -1.964 -46.273 1.00 90.69 94 LEU A CA 1
ATOM 687 C C . LEU A 1 94 ? 16.053 -1.714 -47.488 1.00 90.69 94 LEU A C 1
ATOM 689 O O . LEU A 1 94 ? 15.567 -1.791 -48.611 1.00 90.69 94 LEU A O 1
ATOM 693 N N . GLU A 1 95 ? 17.346 -1.468 -47.273 1.00 88.44 95 GLU A N 1
ATOM 694 C CA . GLU A 1 95 ? 18.322 -1.321 -48.362 1.00 88.44 95 GLU A CA 1
ATOM 695 C C . GLU A 1 95 ? 18.474 -2.626 -49.160 1.00 88.44 95 GLU A C 1
ATOM 697 O O . GLU A 1 95 ? 18.420 -2.600 -50.389 1.00 88.44 95 GLU A O 1
ATOM 702 N N . GLU A 1 96 ? 18.553 -3.775 -48.479 1.00 88.25 96 GLU A N 1
ATOM 703 C CA . GLU A 1 96 ? 18.580 -5.092 -49.137 1.00 88.25 96 GLU A CA 1
ATOM 704 C C . GLU A 1 96 ? 17.306 -5.350 -49.963 1.00 88.25 96 GLU A C 1
ATOM 706 O O . GLU A 1 96 ? 17.369 -5.886 -51.070 1.00 88.25 96 GLU A O 1
ATOM 711 N N . LEU A 1 97 ? 16.132 -4.946 -49.463 1.00 90.25 97 LEU A N 1
ATOM 712 C CA . LEU A 1 97 ? 14.869 -5.101 -50.193 1.00 90.25 97 LEU A CA 1
ATOM 713 C C . LEU A 1 97 ? 14.787 -4.212 -51.442 1.00 90.25 97 LEU A C 1
ATOM 715 O O . LEU A 1 97 ? 14.238 -4.651 -52.456 1.00 90.25 97 LEU A O 1
ATOM 719 N N . ASP A 1 98 ? 15.330 -2.995 -51.396 1.00 93.94 98 ASP A N 1
ATOM 720 C CA . ASP A 1 98 ? 15.398 -2.117 -52.570 1.00 93.94 98 ASP A CA 1
ATOM 721 C C . ASP A 1 98 ? 16.338 -2.683 -53.646 1.00 93.94 98 ASP A C 1
ATOM 723 O O . ASP A 1 98 ? 16.026 -2.618 -54.840 1.00 93.94 98 ASP A O 1
ATOM 727 N N . GLU A 1 99 ? 17.448 -3.307 -53.248 1.00 92.19 99 GLU A N 1
ATOM 728 C CA . GLU A 1 99 ? 18.361 -3.978 -54.177 1.00 92.19 99 GLU A CA 1
ATOM 729 C C . GLU A 1 99 ? 17.701 -5.196 -54.842 1.00 92.19 99 GLU A C 1
ATOM 731 O O . GLU A 1 99 ? 17.745 -5.343 -56.068 1.00 92.19 99 GLU A O 1
ATOM 736 N N . VAL A 1 100 ? 16.984 -6.014 -54.064 1.00 91.44 100 VAL A N 1
ATOM 737 C CA . VAL A 1 100 ? 16.189 -7.135 -54.595 1.00 91.44 100 VAL A CA 1
ATOM 738 C C . VAL A 1 100 ? 15.113 -6.639 -55.562 1.00 91.44 100 VAL A C 1
ATOM 740 O O . VAL A 1 100 ? 14.914 -7.232 -56.625 1.00 91.44 100 VAL A O 1
ATOM 743 N N . LYS A 1 101 ? 14.426 -5.538 -55.236 1.00 94.44 101 LYS A N 1
ATOM 744 C CA . LYS A 1 101 ? 13.421 -4.941 -56.122 1.00 94.44 101 LYS A CA 1
ATOM 745 C C . LYS A 1 101 ? 14.039 -4.529 -57.459 1.00 94.44 101 LYS A C 1
ATOM 747 O O . LYS A 1 101 ? 13.463 -4.835 -58.501 1.00 94.44 101 LYS A O 1
ATOM 752 N N . LYS A 1 102 ? 15.200 -3.872 -57.440 1.00 93.94 102 LYS A N 1
ATOM 753 C CA . LYS A 1 102 ? 15.896 -3.448 -58.660 1.00 93.94 102 LYS A CA 1
ATOM 754 C C . LYS A 1 102 ? 16.295 -4.643 -59.528 1.00 93.94 102 LYS A C 1
ATOM 756 O O . LYS A 1 102 ? 16.062 -4.624 -60.732 1.00 93.94 102 LYS A O 1
ATOM 761 N N . LEU A 1 103 ? 16.799 -5.712 -58.912 1.00 92.06 103 LEU A N 1
ATOM 762 C CA . LEU A 1 103 ? 17.143 -6.946 -59.619 1.00 92.06 103 LEU A CA 1
ATOM 763 C C . LEU A 1 103 ? 15.914 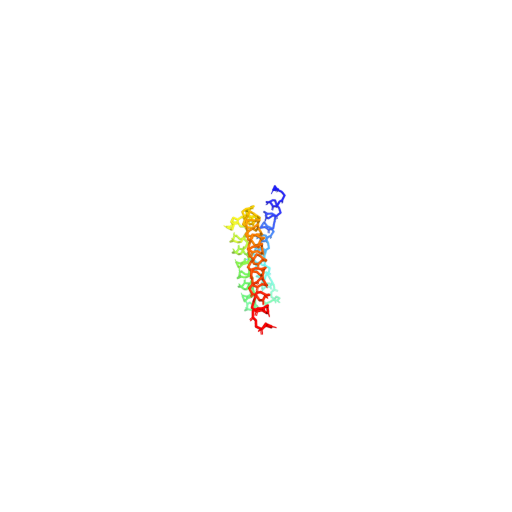-7.586 -60.290 1.00 92.06 103 LEU A C 1
ATOM 765 O O . LEU A 1 103 ? 15.987 -8.057 -61.422 1.00 92.06 103 LEU A O 1
ATOM 769 N N . LEU A 1 104 ? 14.760 -7.570 -59.618 1.00 92.25 104 LEU A N 1
ATOM 770 C CA . LEU A 1 104 ? 13.503 -8.050 -60.199 1.00 92.25 104 LEU A CA 1
ATOM 771 C C . LEU A 1 104 ? 13.012 -7.170 -61.355 1.00 92.25 104 LEU A C 1
ATOM 773 O O . LEU A 1 104 ? 12.441 -7.697 -62.309 1.00 92.25 104 LEU A O 1
ATOM 777 N N . GLU A 1 105 ? 13.221 -5.854 -61.289 1.00 93.75 105 GLU A N 1
ATOM 778 C CA . GLU A 1 105 ? 12.918 -4.944 -62.398 1.00 93.75 105 GLU A CA 1
ATOM 779 C C . GLU A 1 105 ? 13.824 -5.210 -63.603 1.00 93.75 105 GLU A C 1
ATOM 781 O O . GLU A 1 105 ? 13.310 -5.336 -64.710 1.00 93.75 105 GLU A O 1
ATOM 786 N N . GLU A 1 106 ? 15.125 -5.414 -63.390 1.00 90.94 106 GLU A N 1
ATOM 787 C CA . GLU A 1 106 ? 16.065 -5.791 -64.453 1.00 90.94 106 GLU A CA 1
ATOM 788 C C . GLU A 1 106 ? 15.676 -7.128 -65.103 1.00 90.94 106 GLU A C 1
ATOM 790 O O . GLU A 1 106 ? 15.606 -7.225 -66.327 1.00 90.94 106 GLU A O 1
ATOM 795 N N . ILE A 1 107 ? 15.324 -8.148 -64.309 1.00 90.75 107 ILE A N 1
ATOM 796 C CA . ILE A 1 107 ? 14.838 -9.436 -64.836 1.00 90.75 107 ILE A CA 1
ATOM 797 C C . ILE A 1 107 ? 13.532 -9.253 -65.619 1.00 90.75 107 ILE A C 1
ATOM 799 O O . ILE A 1 107 ? 13.363 -9.837 -66.690 1.00 90.75 107 ILE A O 1
ATOM 803 N N . ARG A 1 108 ? 12.595 -8.450 -65.103 1.00 91.62 108 ARG A N 1
ATOM 804 C CA . ARG A 1 108 ? 11.324 -8.158 -65.781 1.00 91.62 108 ARG A CA 1
ATOM 805 C C . ARG A 1 108 ? 11.562 -7.475 -67.122 1.00 91.62 108 ARG A C 1
ATOM 807 O O . ARG A 1 108 ? 10.869 -7.797 -68.088 1.00 91.62 108 ARG A O 1
ATOM 814 N N . ASP A 1 109 ? 12.491 -6.534 -67.173 1.00 92.06 109 ASP A N 1
ATOM 815 C CA . ASP A 1 109 ? 12.762 -5.751 -68.371 1.00 92.06 109 ASP A CA 1
ATOM 816 C C . ASP A 1 109 ? 13.492 -6.614 -69.417 1.00 92.06 109 ASP A C 1
ATOM 818 O O . ASP A 1 109 ? 13.058 -6.647 -70.567 1.00 92.06 109 ASP A O 1
ATOM 822 N N . LEU A 1 110 ? 14.445 -7.459 -69.002 1.00 89.75 110 LEU A N 1
ATOM 823 C CA . LEU A 1 110 ? 15.054 -8.488 -69.860 1.00 89.75 110 LEU A CA 1
ATOM 824 C C . LEU A 1 110 ? 14.021 -9.480 -70.420 1.00 89.75 110 LEU A C 1
ATOM 826 O O . LEU A 1 110 ? 14.065 -9.837 -71.597 1.00 89.75 110 LEU A O 1
ATOM 830 N N . LEU A 1 111 ? 13.066 -9.925 -69.597 1.00 86.56 111 LEU A N 1
ATOM 831 C CA . LEU A 1 111 ? 11.984 -10.804 -70.053 1.00 86.56 111 LEU A CA 1
ATOM 832 C C . LEU A 1 111 ? 11.033 -10.094 -71.023 1.00 86.56 111 LEU A C 1
ATOM 834 O O . LEU A 1 111 ? 10.556 -10.715 -71.969 1.00 86.56 111 LEU A O 1
ATOM 838 N N . ARG A 1 112 ? 10.753 -8.803 -70.822 1.00 83.38 112 ARG A N 1
ATOM 839 C CA . ARG A 1 112 ? 9.937 -8.009 -71.753 1.00 83.38 112 ARG A CA 1
ATOM 840 C C . ARG A 1 112 ? 10.630 -7.806 -73.094 1.00 83.38 112 ARG A C 1
ATOM 842 O O . ARG A 1 112 ? 9.965 -7.918 -74.120 1.00 83.38 112 ARG A O 1
ATOM 849 N N . GLU A 1 113 ? 11.932 -7.545 -73.086 1.00 83.00 113 GLU A N 1
ATOM 850 C CA . GLU A 1 113 ? 12.730 -7.426 -74.309 1.00 83.00 113 GLU A CA 1
ATOM 851 C C . GLU A 1 113 ? 12.816 -8.762 -75.059 1.00 83.00 113 GLU A C 1
ATOM 853 O O . GLU A 1 113 ? 12.652 -8.789 -76.275 1.00 83.00 113 GLU A O 1
ATOM 858 N N . GLY A 1 114 ? 12.986 -9.881 -74.346 1.00 71.94 114 GLY A N 1
ATOM 859 C CA . GLY A 1 114 ? 13.068 -11.213 -74.955 1.00 71.94 114 GLY A CA 1
ATOM 860 C C . GLY A 1 114 ? 11.738 -11.795 -75.457 1.00 71.94 114 GLY A C 1
ATOM 861 O O . GLY A 1 114 ? 11.754 -12.664 -76.321 1.00 71.94 114 GLY A O 1
ATOM 862 N N . VAL A 1 115 ? 10.591 -11.348 -74.930 1.00 62.31 115 VAL A N 1
ATOM 863 C CA . VAL A 1 115 ? 9.244 -11.816 -75.337 1.00 62.31 115 VAL A CA 1
ATOM 864 C C . VAL A 1 115 ? 8.593 -10.893 -76.383 1.00 62.31 115 VAL A C 1
ATOM 866 O O . VAL A 1 115 ? 7.635 -11.292 -77.041 1.00 62.31 115 VAL A O 1
ATOM 869 N N . GLY A 1 116 ? 9.094 -9.664 -76.548 1.00 58.88 116 GLY A N 1
ATOM 870 C CA . GLY A 1 116 ? 8.616 -8.695 -77.543 1.00 58.88 116 GLY A CA 1
ATOM 871 C C . GLY A 1 116 ? 9.355 -8.705 -78.889 1.00 58.88 116 GLY A C 1
ATOM 872 O O . GLY A 1 116 ? 9.036 -7.863 -79.730 1.00 58.88 116 GLY A O 1
ATOM 873 N N . GLY A 1 117 ? 10.336 -9.598 -79.070 1.00 48.16 117 GLY A N 1
ATOM 874 C CA . GLY A 1 117 ? 11.103 -9.802 -80.308 1.00 48.16 117 GLY A CA 1
ATOM 875 C C . GLY A 1 117 ? 10.618 -10.982 -81.139 1.00 48.16 117 GLY A C 1
ATOM 876 O O . GLY A 1 117 ? 10.195 -11.994 -80.538 1.00 48.16 117 GLY A O 1
#

Organism: Thermofilum pendens (NCBI:txid2269)